Protein AF-A0A4R3I4R9-F1 (afdb_monomer_lite)

pLDDT: mean 75.55, std 15.01, range [37.66, 95.44]

Structure (mmCIF, N/CA/C/O backbone):
data_AF-A0A4R3I4R9-F1
#
_entry.id   AF-A0A4R3I4R9-F1
#
loop_
_atom_site.group_PDB
_atom_site.id
_atom_site.type_symbol
_atom_site.label_atom_id
_atom_site.label_alt_id
_atom_site.label_comp_id
_atom_site.label_asym_id
_atom_site.label_entity_id
_atom_site.label_seq_id
_atom_site.pdbx_PDB_ins_code
_atom_site.Cartn_x
_atom_site.Cartn_y
_atom_site.Cartn_z
_atom_site.occupancy
_atom_site.B_iso_or_equiv
_atom_site.auth_seq_id
_atom_site.auth_comp_id
_atom_site.auth_asym_id
_atom_site.auth_atom_id
_atom_site.pdbx_PDB_model_num
ATOM 1 N N . MET A 1 1 ? -26.122 -31.368 28.215 1.00 39.62 1 MET A N 1
ATOM 2 C CA . MET A 1 1 ? -26.047 -30.083 28.945 1.00 39.62 1 MET A CA 1
ATOM 3 C C . MET A 1 1 ? -24.613 -29.892 29.413 1.00 39.62 1 MET A C 1
ATOM 5 O O . MET A 1 1 ? -24.188 -30.568 30.341 1.00 39.62 1 MET A O 1
ATOM 9 N N . SER A 1 2 ? -23.828 -29.078 28.709 1.00 44.19 2 SER A N 1
ATOM 10 C CA . SER A 1 2 ? -22.444 -28.770 29.087 1.00 44.19 2 SER A CA 1
ATOM 11 C C . SER A 1 2 ? -22.440 -28.002 30.410 1.00 44.19 2 SER A C 1
ATOM 13 O O . SER A 1 2 ? -23.122 -26.986 30.534 1.00 44.19 2 SER A O 1
ATOM 15 N N . LYS A 1 3 ? -21.711 -28.504 31.416 1.00 46.19 3 LYS A N 1
ATOM 16 C CA . LYS A 1 3 ? -21.509 -27.801 32.692 1.00 46.19 3 LYS A CA 1
ATOM 17 C C . LYS A 1 3 ? -20.939 -26.417 32.386 1.00 46.19 3 LYS A C 1
ATOM 19 O O . LYS A 1 3 ? -19.817 -26.317 31.899 1.00 46.19 3 LYS A O 1
ATOM 24 N N . VAL A 1 4 ? -21.711 -25.367 32.661 1.00 58.94 4 VAL A N 1
ATOM 25 C CA . VAL A 1 4 ? -21.219 -23.989 32.592 1.00 58.94 4 VAL A CA 1
ATOM 26 C C . VAL A 1 4 ? -20.157 -23.866 33.677 1.00 58.94 4 VAL A C 1
ATOM 28 O O . VAL A 1 4 ? -20.463 -23.896 34.870 1.00 58.94 4 VAL A O 1
ATOM 31 N N . VAL A 1 5 ? -18.894 -23.838 33.257 1.00 63.00 5 VAL A N 1
ATOM 32 C CA . VAL A 1 5 ? -17.758 -23.642 34.153 1.00 63.00 5 VAL A CA 1
ATOM 33 C C . VAL A 1 5 ? -17.947 -22.274 34.797 1.00 63.00 5 VAL A C 1
ATOM 35 O O . VAL A 1 5 ? -17.938 -21.254 34.114 1.00 63.00 5 VAL A O 1
ATOM 38 N N . GLN A 1 6 ? -18.180 -22.253 36.109 1.00 66.81 6 GLN A N 1
ATOM 39 C CA . GLN A 1 6 ? -18.288 -21.003 36.849 1.00 66.81 6 GLN A CA 1
ATOM 40 C C . GLN A 1 6 ? -16.920 -20.323 36.846 1.00 66.81 6 GLN A C 1
ATOM 42 O O . GLN A 1 6 ? -16.012 -20.743 37.565 1.00 66.81 6 GLN A O 1
ATOM 47 N N . LEU A 1 7 ? -16.776 -19.280 36.033 1.00 72.62 7 LEU A N 1
ATOM 48 C CA . LEU A 1 7 ? -15.607 -18.411 36.048 1.00 72.62 7 LEU A CA 1
ATOM 49 C C . LEU A 1 7 ? -15.553 -17.686 37.402 1.00 72.62 7 LEU A C 1
ATOM 51 O O . LEU A 1 7 ? -16.566 -17.189 37.896 1.00 72.62 7 LEU A O 1
ATOM 55 N N . ARG A 1 8 ? -14.379 -17.661 38.038 1.00 74.44 8 ARG A N 1
ATOM 56 C CA . ARG A 1 8 ? -14.153 -17.037 39.352 1.00 74.44 8 ARG A CA 1
ATOM 57 C C . ARG A 1 8 ? -12.880 -16.194 39.321 1.00 74.44 8 ARG A C 1
ATOM 59 O O . ARG A 1 8 ? -11.969 -16.479 38.548 1.00 74.44 8 ARG A O 1
ATOM 66 N N . GLY A 1 9 ? -12.812 -15.184 40.189 1.00 80.31 9 GLY A N 1
ATOM 67 C CA . GLY A 1 9 ? -11.620 -14.345 40.354 1.00 80.31 9 GLY A CA 1
ATOM 68 C C . GLY A 1 9 ? -11.284 -13.519 39.108 1.00 80.31 9 GLY A C 1
ATOM 69 O O . GLY A 1 9 ? -12.185 -12.973 38.473 1.00 80.31 9 GLY A O 1
ATOM 70 N N . GLN A 1 10 ? -9.995 -13.434 38.765 1.00 78.81 10 GLN A N 1
ATOM 71 C CA . GLN A 1 10 ? -9.487 -12.683 37.604 1.00 78.81 10 GLN A CA 1
ATOM 72 C C . GLN A 1 10 ? -10.052 -13.179 36.270 1.00 78.81 10 GLN A C 1
ATOM 74 O O . GLN A 1 10 ? -10.442 -12.363 35.447 1.00 78.81 10 GLN A O 1
ATOM 79 N N . ASN A 1 11 ? -10.259 -14.488 36.109 1.00 82.06 11 ASN A N 1
ATOM 80 C CA . ASN A 1 11 ? -10.826 -15.047 34.877 1.00 82.06 11 ASN A CA 1
ATOM 81 C C . ASN A 1 11 ? -12.239 -14.518 34.567 1.00 82.06 11 ASN A C 1
ATOM 83 O O . ASN A 1 11 ? -12.650 -14.487 33.410 1.00 82.06 11 ASN A O 1
ATOM 87 N N . LEU A 1 12 ? -12.998 -14.119 35.594 1.00 81.69 12 LEU A N 1
ATOM 88 C CA . LEU A 1 12 ? -14.308 -13.490 35.421 1.00 81.69 12 LEU A CA 1
ATOM 89 C C . LEU A 1 12 ? -14.176 -12.016 35.014 1.00 81.69 12 LEU A C 1
ATOM 91 O O . LEU A 1 12 ? -14.961 -11.550 34.198 1.00 81.69 12 LEU A O 1
ATOM 95 N N . LEU A 1 13 ? -13.182 -11.298 35.542 1.00 83.50 13 LEU A N 1
ATOM 96 C CA . LEU A 1 13 ? -12.916 -9.907 35.167 1.00 83.50 13 LEU A CA 1
ATOM 97 C C . LEU A 1 13 ? -12.428 -9.808 33.716 1.00 83.50 13 LEU A C 1
ATOM 99 O O . LEU A 1 13 ? -12.976 -9.016 32.954 1.00 83.50 13 LEU A O 1
ATOM 103 N N . ASP A 1 14 ? -11.512 -10.685 33.306 1.00 85.12 14 ASP A N 1
ATOM 104 C CA . ASP A 1 14 ? -11.003 -10.742 31.930 1.00 85.12 14 ASP A CA 1
ATOM 105 C C . ASP A 1 14 ? -12.112 -11.107 30.932 1.00 85.12 14 ASP A C 1
ATOM 107 O O . ASP A 1 14 ? -12.183 -10.572 29.825 1.00 85.12 14 ASP A O 1
ATOM 111 N N . ALA A 1 15 ? -13.013 -12.017 31.322 1.00 84.31 15 ALA A N 1
ATOM 112 C CA . ALA A 1 15 ? -14.173 -12.374 30.511 1.00 84.31 15 ALA A CA 1
ATOM 113 C C . ALA A 1 15 ? -15.172 -11.211 30.389 1.00 84.31 15 ALA A C 1
ATOM 115 O O . ALA A 1 15 ? -15.739 -11.013 29.314 1.00 84.31 15 ALA A O 1
ATOM 116 N N . ILE A 1 16 ? -15.369 -10.431 31.460 1.00 84.75 16 ILE A N 1
ATOM 117 C CA . ILE A 1 16 ? -16.179 -9.204 31.436 1.00 84.75 16 ILE A CA 1
ATOM 118 C C . ILE A 1 16 ? -15.568 -8.175 30.491 1.00 84.75 16 ILE A C 1
ATOM 120 O O . ILE A 1 16 ? -16.284 -7.631 29.652 1.00 84.75 16 ILE A O 1
ATOM 124 N N . GLU A 1 17 ? -14.264 -7.933 30.597 1.00 86.06 17 GLU A N 1
ATOM 125 C CA . GLU A 1 17 ? -13.561 -6.963 29.762 1.00 86.06 17 GLU A CA 1
ATOM 126 C C . GLU A 1 17 ? -13.646 -7.335 28.278 1.00 86.06 17 GLU A C 1
ATOM 128 O O . GLU A 1 17 ? -14.107 -6.526 27.474 1.00 86.06 17 GLU A O 1
ATOM 133 N N . LYS A 1 18 ? -13.320 -8.582 27.915 1.00 86.81 18 LYS A N 1
ATOM 134 C CA . LYS A 1 18 ? -13.437 -9.061 26.527 1.00 86.81 18 LYS A CA 1
ATOM 135 C C . LYS A 1 18 ? -14.865 -8.967 26.001 1.00 86.81 18 LYS A C 1
ATOM 137 O O . LYS A 1 18 ? -15.089 -8.457 24.909 1.00 86.81 18 LYS A O 1
ATOM 142 N N . ALA A 1 19 ? -15.848 -9.402 26.791 1.00 85.00 19 ALA A N 1
ATOM 143 C CA . ALA A 1 19 ? -17.246 -9.344 26.381 1.00 85.00 19 ALA A CA 1
ATOM 144 C C . ALA A 1 19 ? -17.722 -7.902 26.142 1.00 85.00 19 ALA A C 1
ATOM 146 O O . ALA A 1 19 ? -18.484 -7.679 25.199 1.00 85.00 19 ALA A O 1
ATOM 147 N N . LEU A 1 20 ? -17.272 -6.947 26.967 1.00 85.06 20 LEU A N 1
ATOM 148 C CA . LEU A 1 20 ? -17.559 -5.521 26.810 1.00 85.06 20 LEU A CA 1
ATOM 149 C C . LEU A 1 20 ? -16.873 -4.925 25.580 1.00 85.06 20 LEU A C 1
ATOM 151 O O . LEU A 1 20 ? -17.531 -4.187 24.854 1.00 85.06 20 LEU A O 1
ATOM 155 N N . ILE A 1 21 ? -15.605 -5.258 25.318 1.00 83.94 21 ILE A N 1
ATOM 156 C CA . ILE A 1 21 ? -14.890 -4.810 24.112 1.00 83.94 21 ILE A CA 1
ATOM 157 C C . ILE A 1 21 ? -15.633 -5.289 22.865 1.00 83.94 21 ILE A C 1
ATOM 159 O O . ILE A 1 21 ? -16.040 -4.458 22.055 1.00 83.94 21 ILE A O 1
ATOM 163 N N . ASP A 1 22 ? -15.929 -6.585 22.782 1.00 84.38 22 ASP A N 1
ATOM 164 C CA . ASP A 1 22 ? -16.626 -7.183 21.643 1.00 84.38 22 ASP A CA 1
ATOM 165 C C . ASP A 1 22 ? -18.016 -6.566 21.404 1.00 84.38 22 ASP A C 1
ATOM 167 O O . ASP A 1 22 ? -18.407 -6.327 20.266 1.00 84.38 22 ASP A O 1
ATOM 171 N N . LEU A 1 23 ? -18.793 -6.331 22.473 1.00 82.44 23 LEU A N 1
ATOM 172 C CA . LEU A 1 23 ? -20.115 -5.689 22.372 1.00 82.44 23 LEU A CA 1
ATOM 173 C C . LEU A 1 23 ? -19.996 -4.212 21.984 1.00 82.44 23 LEU A C 1
ATOM 175 O O . LEU A 1 23 ? -20.869 -3.655 21.317 1.00 82.44 23 LEU A O 1
ATOM 179 N N . SER A 1 24 ? -18.910 -3.569 22.404 1.00 79.44 24 SER A N 1
ATOM 180 C CA . SER A 1 24 ? -18.651 -2.187 22.058 1.00 79.44 24 SER A CA 1
ATOM 181 C C . SER A 1 24 ? -18.188 -2.042 20.607 1.00 79.44 24 SER A C 1
ATOM 183 O O . SER A 1 24 ? -18.575 -1.070 19.969 1.00 79.44 24 SER A O 1
ATOM 185 N N . ASP A 1 25 ? -17.414 -2.969 20.050 1.00 77.19 25 ASP A N 1
ATOM 186 C CA . ASP A 1 25 ? -16.924 -2.865 18.671 1.00 77.19 25 ASP A CA 1
ATOM 187 C C . ASP A 1 25 ? -18.043 -3.016 17.636 1.00 77.19 25 ASP A C 1
ATOM 189 O O . ASP A 1 25 ? -17.990 -2.381 16.582 1.00 77.19 25 ASP A O 1
ATOM 193 N N . SER A 1 26 ? -19.096 -3.775 17.959 1.00 72.19 26 SER A N 1
ATOM 194 C CA . SER A 1 26 ? -20.263 -3.929 17.088 1.00 72.19 26 SER A CA 1
ATOM 195 C C . SER A 1 26 ? -21.150 -2.688 16.994 1.00 72.19 26 SER A C 1
ATOM 197 O O . SER A 1 26 ? -21.860 -2.547 16.002 1.00 72.19 26 SER A O 1
ATOM 199 N N . ASP A 1 27 ? -21.135 -1.797 17.994 1.00 65.12 27 ASP A N 1
ATOM 200 C CA . ASP A 1 27 ? -22.123 -0.720 18.082 1.00 65.12 27 ASP A CA 1
ATOM 201 C C . ASP A 1 27 ? -21.509 0.667 18.334 1.00 65.12 27 ASP A C 1
ATOM 203 O O . ASP A 1 27 ? -20.686 0.893 19.236 1.00 65.12 27 ASP A O 1
ATOM 207 N N . GLN A 1 28 ? -21.921 1.650 17.523 1.00 60.75 28 GLN A N 1
ATOM 208 C CA . GLN A 1 28 ? -21.282 2.968 17.509 1.00 60.75 28 GLN A CA 1
ATOM 209 C C . GLN A 1 28 ? -21.466 3.742 18.821 1.00 60.75 28 GLN A C 1
ATOM 211 O O . GLN A 1 28 ? -20.641 4.615 19.116 1.00 60.75 28 GLN A O 1
ATOM 216 N N . LYS A 1 29 ? -22.513 3.418 19.588 1.00 67.62 29 LYS A N 1
ATOM 217 C CA . LYS A 1 29 ? -22.872 4.035 20.867 1.00 67.62 29 LYS A CA 1
ATOM 218 C C . LYS A 1 29 ? -23.413 2.967 21.822 1.00 67.62 29 LYS A C 1
ATOM 220 O O . LYS A 1 29 ? -24.568 3.017 22.225 1.00 67.62 29 LYS A O 1
ATOM 225 N N . TYR A 1 30 ? -22.573 1.985 22.144 1.00 73.69 30 TYR A N 1
ATOM 226 C CA . TYR A 1 30 ? -22.929 0.910 23.070 1.00 73.69 30 TYR A CA 1
ATOM 227 C C . TYR A 1 30 ? -23.469 1.469 24.397 1.00 73.69 30 TYR A C 1
ATOM 229 O O . TYR A 1 30 ? -22.774 2.203 25.105 1.00 73.69 30 TYR A O 1
ATOM 237 N N . VAL A 1 31 ? -24.716 1.120 24.715 1.00 78.25 31 VAL A N 1
ATOM 238 C CA . VAL A 1 31 ? -25.360 1.408 25.999 1.00 78.25 31 VAL A CA 1
ATOM 239 C C . VAL A 1 31 ? -25.280 0.143 26.839 1.00 78.25 31 VAL A C 1
ATOM 241 O O . VAL A 1 31 ? -25.725 -0.919 26.415 1.00 78.25 31 VAL A O 1
ATOM 244 N N . TYR A 1 32 ? -24.709 0.249 28.037 1.00 80.75 32 TYR A N 1
ATOM 245 C CA . TYR A 1 32 ? -24.534 -0.898 28.921 1.00 80.75 32 TYR A CA 1
ATOM 246 C C . TYR A 1 32 ? -25.872 -1.578 29.247 1.00 80.75 32 TYR A C 1
ATOM 248 O O . TYR A 1 32 ? -26.735 -1.003 29.915 1.00 80.75 32 TYR A O 1
ATOM 256 N N . ASN A 1 33 ? -26.011 -2.839 28.829 1.00 84.50 33 ASN A N 1
ATOM 257 C CA . ASN A 1 33 ? -27.135 -3.696 29.182 1.00 84.50 33 ASN A CA 1
ATOM 258 C C . ASN A 1 33 ? -26.651 -4.905 29.995 1.00 84.50 33 ASN A C 1
ATOM 260 O O . ASN A 1 33 ? -26.113 -5.879 29.464 1.00 84.50 33 ASN A O 1
ATOM 264 N N . ALA A 1 34 ? -26.910 -4.876 31.305 1.00 80.31 34 ALA A N 1
ATOM 265 C CA . ALA A 1 34 ? -26.521 -5.946 32.227 1.00 80.31 34 ALA A CA 1
ATOM 266 C C . ALA A 1 34 ? -27.089 -7.328 31.846 1.00 80.31 34 ALA A C 1
ATOM 268 O O . ALA A 1 34 ? -26.521 -8.353 32.217 1.00 80.31 34 ALA A O 1
ATOM 269 N N . SER A 1 35 ? -28.215 -7.378 31.125 1.00 81.25 35 SER A N 1
ATOM 270 C CA . SER A 1 35 ? -28.843 -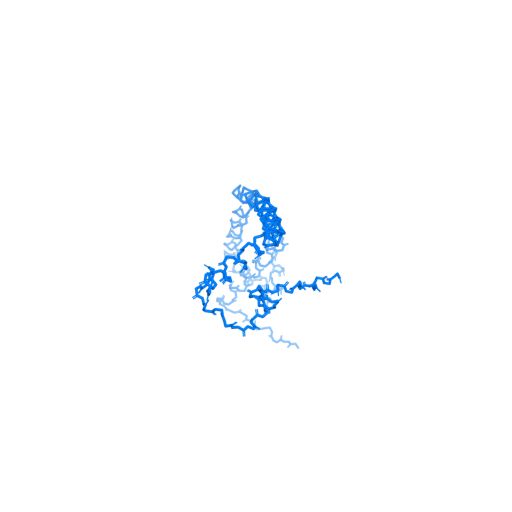8.639 30.712 1.00 81.25 35 SER A CA 1
ATOM 271 C C . SER A 1 35 ? -28.108 -9.296 29.543 1.00 81.25 35 SER A C 1
ATOM 273 O O . SER A 1 35 ? -28.007 -10.519 29.495 1.00 81.25 35 SER A O 1
ATOM 275 N N . GLU A 1 36 ? -27.584 -8.499 28.615 1.00 81.75 36 GLU A N 1
ATOM 276 C CA . GLU A 1 36 ? -26.814 -8.993 27.468 1.00 81.75 36 GLU A CA 1
ATOM 277 C C . GLU A 1 36 ? -25.430 -9.460 27.900 1.00 81.75 36 GLU A C 1
ATOM 279 O O . GLU A 1 36 ? -25.009 -10.564 27.548 1.00 81.75 36 GLU A O 1
ATOM 284 N N . LEU A 1 37 ? -24.776 -8.680 28.764 1.00 83.06 37 LEU A N 1
ATOM 285 C CA . LEU A 1 37 ? -23.486 -9.050 29.335 1.00 83.06 37 LEU A CA 1
ATOM 286 C C . LEU A 1 37 ? -23.583 -10.353 30.151 1.00 83.06 37 LEU A C 1
ATOM 288 O O . LEU A 1 37 ? -22.750 -11.248 30.009 1.00 83.06 37 LEU A O 1
ATOM 292 N N . ALA A 1 38 ? -24.649 -10.506 30.947 1.00 83.44 38 ALA A N 1
ATOM 293 C CA . ALA A 1 38 ? -24.923 -11.723 31.713 1.00 83.44 38 ALA A CA 1
ATOM 294 C C . ALA A 1 38 ? -25.075 -12.967 30.823 1.00 83.44 38 ALA A C 1
ATOM 296 O O . ALA A 1 38 ? -24.511 -14.016 31.141 1.00 83.44 38 ALA A O 1
ATOM 297 N N . ARG A 1 39 ? -25.795 -12.856 29.695 1.00 83.50 39 ARG A N 1
ATOM 298 C CA . ARG A 1 39 ? -25.966 -13.963 28.736 1.00 83.50 39 ARG A CA 1
ATOM 299 C C . ARG A 1 39 ? -24.648 -14.362 28.082 1.00 83.50 39 ARG A C 1
ATOM 301 O O . ARG A 1 39 ? -24.396 -15.551 27.931 1.00 83.50 39 ARG A O 1
ATOM 308 N N . LYS A 1 40 ? -23.817 -13.383 27.718 1.00 82.06 40 LYS A N 1
ATOM 309 C CA . LYS A 1 40 ? -22.555 -13.617 27.005 1.00 82.06 40 LYS A CA 1
ATOM 310 C C . LYS A 1 40 ? -21.493 -14.289 27.885 1.00 82.06 40 LYS A C 1
ATOM 312 O O . LYS A 1 40 ? -20.733 -15.116 27.400 1.00 82.06 40 LYS A O 1
ATOM 317 N N . ILE A 1 41 ? -21.476 -13.970 29.180 1.00 81.06 41 ILE A N 1
ATOM 318 C CA . ILE A 1 41 ? -20.492 -14.493 30.147 1.00 81.06 41 ILE A CA 1
ATOM 319 C C . ILE A 1 41 ? -21.029 -15.724 30.903 1.00 81.06 41 ILE A C 1
ATOM 321 O O . ILE A 1 41 ? -20.265 -16.481 31.496 1.00 81.06 41 ILE A O 1
ATOM 325 N N . GLY A 1 42 ? -22.348 -15.945 30.902 1.00 78.12 42 GLY A N 1
ATOM 326 C CA . GLY A 1 42 ? -22.984 -17.017 31.674 1.00 78.12 42 GLY A CA 1
ATOM 327 C C . GLY A 1 42 ? -23.028 -16.732 33.179 1.00 78.12 42 GLY A C 1
ATOM 328 O O . GLY A 1 42 ? -22.975 -17.656 33.989 1.00 78.12 42 GLY A O 1
ATOM 329 N N . CYS A 1 43 ? -23.104 -15.455 33.565 1.00 80.19 43 CYS A N 1
ATOM 330 C CA . CYS A 1 43 ? -23.137 -15.009 34.961 1.00 80.19 43 CYS A CA 1
ATOM 331 C C . CYS A 1 43 ? -24.496 -14.414 35.343 1.00 80.19 43 CYS A C 1
ATOM 333 O O . CYS A 1 43 ? -25.251 -13.941 34.497 1.00 80.19 43 CYS A O 1
ATOM 335 N N . SER A 1 44 ? -24.811 -14.405 36.641 1.00 81.88 44 SER A N 1
ATOM 336 C CA . SER A 1 44 ? -26.046 -13.792 37.136 1.00 81.88 44 SER A CA 1
ATOM 337 C C . SER A 1 44 ? -25.913 -12.268 37.262 1.00 81.88 44 SER A C 1
ATOM 339 O O . SER A 1 44 ? -24.844 -11.750 37.592 1.00 81.88 44 SER A O 1
ATOM 341 N N . ARG A 1 45 ? -27.013 -11.533 37.048 1.00 80.62 45 ARG A N 1
ATOM 342 C CA . ARG A 1 45 ? -27.055 -10.060 37.177 1.00 80.62 45 ARG A CA 1
ATOM 343 C C . ARG A 1 45 ? -26.567 -9.550 38.549 1.00 80.62 45 ARG A C 1
ATOM 345 O O . ARG A 1 45 ? -25.817 -8.578 38.558 1.00 80.62 45 ARG A O 1
ATOM 352 N N . PRO A 1 46 ? -26.892 -10.194 39.693 1.00 82.75 46 PRO A N 1
ATOM 353 C CA . PRO A 1 46 ? -26.343 -9.804 40.996 1.00 82.75 46 PRO A CA 1
ATOM 354 C C . PRO A 1 46 ? -24.811 -9.849 41.055 1.00 82.75 46 PRO A C 1
ATOM 356 O O . PRO A 1 46 ? -24.189 -8.994 41.678 1.00 82.75 46 PRO A O 1
ATOM 359 N N . THR A 1 47 ? -24.195 -10.820 40.375 1.00 79.88 47 THR A N 1
ATOM 360 C CA . THR A 1 47 ? -22.734 -10.971 40.323 1.00 79.88 47 THR A CA 1
ATOM 361 C C . THR A 1 47 ? -22.072 -9.869 39.498 1.00 79.88 47 THR A C 1
ATOM 363 O O . THR A 1 47 ? -20.974 -9.440 39.828 1.00 79.88 47 THR A O 1
ATOM 366 N N . LEU A 1 48 ? -22.741 -9.379 38.451 1.00 81.69 48 LEU A N 1
ATOM 367 C CA . LEU A 1 48 ? -22.283 -8.206 37.702 1.00 81.69 48 LEU A CA 1
ATOM 368 C C . LEU A 1 48 ? -22.456 -6.920 38.516 1.00 81.69 48 LEU A C 1
ATOM 370 O O . LEU A 1 48 ? -21.566 -6.076 38.522 1.00 81.69 48 LEU A O 1
ATOM 374 N N . ASN A 1 49 ? -23.555 -6.794 39.267 1.00 82.94 49 ASN A N 1
ATOM 375 C CA . ASN A 1 49 ? -23.797 -5.629 40.120 1.00 82.94 49 ASN A CA 1
ATOM 376 C C . ASN A 1 49 ? -22.740 -5.472 41.224 1.00 82.94 49 ASN A C 1
ATOM 378 O O . ASN A 1 49 ? -22.364 -4.347 41.535 1.00 82.94 49 ASN A O 1
ATOM 382 N N . SER A 1 50 ? -22.214 -6.567 41.784 1.00 85.25 50 SER A N 1
ATOM 383 C CA . SER A 1 50 ? -21.121 -6.487 42.767 1.00 85.25 50 SER A CA 1
ATOM 384 C C . SER A 1 50 ? -19.778 -6.065 42.159 1.00 85.25 50 SER A C 1
ATOM 386 O O . SER A 1 50 ? -18.855 -5.716 42.891 1.00 85.25 50 SER A O 1
ATOM 388 N N . LYS A 1 51 ? -19.658 -6.091 40.825 1.00 85.44 51 LYS A N 1
ATOM 389 C CA . LYS A 1 51 ? -18.475 -5.681 40.054 1.00 85.44 51 LYS A CA 1
ATOM 390 C C . LYS A 1 51 ? -18.720 -4.414 39.233 1.00 85.44 51 LYS A C 1
ATOM 392 O O . LYS A 1 51 ? -17.983 -4.149 38.286 1.00 85.44 51 LYS A O 1
ATOM 397 N N . LYS A 1 52 ? -19.729 -3.621 39.605 1.00 85.56 52 LYS A N 1
ATOM 398 C CA . LYS A 1 52 ? -20.132 -2.414 38.877 1.00 85.56 52 LYS A CA 1
ATOM 399 C C . LYS A 1 52 ? -18.987 -1.411 38.700 1.00 85.56 52 LYS A C 1
ATOM 401 O O . LYS A 1 52 ? -18.773 -0.956 37.589 1.00 85.56 52 LYS A O 1
ATOM 406 N N . GLU A 1 53 ? -18.198 -1.158 39.744 1.00 87.69 53 GLU A N 1
ATOM 407 C CA . GLU A 1 53 ? -17.053 -0.230 39.681 1.00 87.69 53 GLU A CA 1
ATOM 408 C C . GLU A 1 53 ? -16.024 -0.632 38.613 1.00 87.69 53 GLU A C 1
ATOM 410 O O . GLU A 1 53 ? -15.511 0.208 37.876 1.00 87.69 53 GLU A O 1
ATOM 415 N N . PHE A 1 54 ? -15.758 -1.936 38.477 1.00 87.44 54 PHE A N 1
ATOM 416 C CA . PHE A 1 54 ? -14.859 -2.444 37.443 1.00 87.44 54 PHE A CA 1
ATOM 417 C C . PHE A 1 54 ? -15.457 -2.247 36.047 1.00 87.44 54 PHE A C 1
ATOM 419 O O . PHE A 1 54 ? -14.768 -1.770 35.148 1.00 87.44 54 PHE A O 1
ATOM 426 N N . ILE A 1 55 ? -16.743 -2.560 35.877 1.00 85.94 55 ILE A N 1
ATOM 427 C CA . ILE A 1 55 ? -17.463 -2.381 34.609 1.00 85.94 55 ILE A CA 1
ATOM 428 C C . ILE A 1 55 ? -17.453 -0.908 34.183 1.00 85.94 55 ILE A C 1
ATOM 430 O O . ILE A 1 55 ? -17.129 -0.617 33.034 1.00 85.94 55 ILE A O 1
ATOM 434 N N . ASP A 1 56 ? -17.744 0.008 35.106 1.00 86.81 56 ASP A N 1
ATOM 435 C CA . ASP A 1 56 ? -17.752 1.448 34.844 1.00 86.81 56 ASP A CA 1
ATOM 436 C C . ASP A 1 56 ? -16.353 1.926 34.404 1.00 86.81 56 ASP A C 1
ATOM 438 O O . ASP A 1 56 ? -16.227 2.605 33.385 1.00 86.81 56 ASP A O 1
ATOM 442 N N . SER A 1 57 ? -15.283 1.458 35.064 1.00 88.12 57 SER A N 1
ATOM 443 C CA . SER A 1 57 ? -13.900 1.785 34.677 1.00 88.12 57 SER A CA 1
ATOM 444 C C . SER A 1 57 ? -13.521 1.291 33.271 1.00 88.12 57 SER A C 1
ATOM 446 O O . SER A 1 57 ? -12.800 1.965 32.533 1.00 88.12 57 SER A O 1
ATOM 448 N N . VAL A 1 58 ? -14.014 0.115 32.869 1.00 86.56 58 VAL A N 1
ATOM 449 C CA . VAL A 1 58 ? -13.769 -0.451 31.534 1.00 86.56 58 VAL A CA 1
ATOM 450 C C . VAL A 1 58 ? -14.548 0.334 30.479 1.00 86.56 58 VAL A C 1
ATOM 452 O O . VAL A 1 58 ? -14.004 0.648 29.420 1.00 86.56 58 VAL A O 1
ATOM 455 N N . LEU A 1 59 ? -15.793 0.718 30.770 1.00 85.81 59 LEU A N 1
ATOM 456 C CA . LEU A 1 59 ? -16.604 1.549 29.878 1.00 85.81 59 LEU A CA 1
ATOM 457 C C . LEU A 1 59 ? -15.990 2.939 29.668 1.00 85.81 59 LEU A C 1
ATOM 459 O O . LEU A 1 59 ? -15.984 3.426 28.537 1.00 85.81 59 LEU A O 1
ATOM 463 N N . GLU A 1 60 ? -15.427 3.555 30.710 1.00 86.44 60 GLU A N 1
ATOM 464 C CA . GLU A 1 60 ? -14.696 4.822 30.590 1.00 86.44 60 GLU A CA 1
ATOM 465 C C . GLU A 1 60 ? -13.459 4.691 29.695 1.00 86.44 60 GLU A C 1
ATOM 467 O O . GLU A 1 60 ? -13.266 5.510 28.792 1.00 86.44 60 GLU A O 1
ATOM 472 N N . LYS A 1 61 ? -12.658 3.630 29.875 1.00 85.69 61 LYS A N 1
ATOM 473 C CA . LYS A 1 61 ? -11.492 3.347 29.018 1.00 85.69 61 LYS A CA 1
ATOM 474 C C . LYS A 1 61 ? -11.890 3.151 27.556 1.00 85.69 61 LYS A C 1
ATOM 476 O O . LYS A 1 61 ? -11.273 3.741 26.670 1.00 85.69 61 LYS A O 1
ATOM 481 N N . ILE A 1 62 ? -12.940 2.370 27.297 1.00 83.94 62 ILE A N 1
ATOM 482 C CA . ILE A 1 62 ? -13.473 2.156 25.943 1.00 83.94 62 ILE A CA 1
ATOM 483 C C . ILE A 1 62 ? -13.990 3.477 25.361 1.00 83.94 62 ILE A C 1
ATOM 485 O O . ILE A 1 62 ? -13.726 3.790 24.199 1.00 83.94 62 ILE A O 1
ATOM 489 N N . GLY A 1 63 ? -14.695 4.282 26.158 1.00 79.69 63 GLY A N 1
ATOM 490 C CA . GLY A 1 63 ? -15.181 5.600 25.759 1.00 79.69 63 GLY A CA 1
ATOM 491 C C . GLY A 1 63 ? -14.045 6.545 25.361 1.00 79.69 63 GLY A C 1
ATOM 492 O O . GLY A 1 63 ? -14.115 7.170 24.302 1.00 79.69 63 GLY A O 1
ATOM 493 N N . ALA A 1 64 ? -12.975 6.604 26.157 1.00 75.69 64 ALA A N 1
ATOM 494 C CA . ALA A 1 64 ? -11.783 7.395 25.862 1.00 75.69 64 ALA A CA 1
ATOM 495 C C . ALA A 1 64 ? -11.073 6.914 24.584 1.00 75.69 64 ALA A C 1
ATOM 497 O O . ALA A 1 64 ? -10.774 7.723 23.705 1.00 75.69 64 ALA A O 1
ATOM 498 N N . ALA A 1 65 ? -10.882 5.600 24.429 1.00 73.00 65 ALA A N 1
ATOM 499 C CA . ALA A 1 65 ? -10.270 5.008 23.240 1.00 73.00 65 ALA A CA 1
ATOM 500 C C . ALA A 1 65 ? -11.088 5.277 21.964 1.00 73.00 65 ALA A C 1
ATOM 502 O O . ALA A 1 65 ? -10.532 5.607 20.916 1.00 73.00 65 ALA A O 1
ATOM 503 N N . LYS A 1 66 ? -12.422 5.200 22.044 1.00 72.62 66 LYS A N 1
ATOM 504 C CA . LYS A 1 66 ? -13.310 5.505 20.912 1.00 72.62 66 LYS A CA 1
ATOM 505 C C . LYS A 1 66 ? -13.309 6.986 20.537 1.00 72.62 66 LYS A C 1
ATOM 507 O O . LYS A 1 66 ? -13.351 7.286 19.345 1.00 72.62 66 LYS A O 1
ATOM 512 N N . ARG A 1 67 ? -13.236 7.899 21.514 1.00 67.75 67 ARG A N 1
ATOM 513 C CA . ARG A 1 67 ? -13.081 9.345 21.256 1.00 67.75 67 ARG A CA 1
ATOM 514 C C . ARG A 1 67 ? -11.757 9.632 20.550 1.00 67.75 67 ARG A C 1
ATOM 516 O O . ARG A 1 67 ? -11.764 10.269 19.505 1.00 67.75 67 ARG A O 1
ATOM 523 N N . LEU A 1 68 ? -10.658 9.044 21.028 1.00 65.06 68 LEU A N 1
ATOM 524 C CA . LEU A 1 68 ? -9.345 9.127 20.375 1.00 65.06 68 LEU A CA 1
ATOM 525 C C . LEU A 1 68 ? -9.357 8.579 18.940 1.00 65.06 68 LEU A C 1
ATOM 527 O O . LEU A 1 68 ? -8.704 9.141 18.071 1.00 65.06 68 LEU A O 1
ATOM 531 N N . LYS A 1 69 ? -10.103 7.501 18.670 1.00 66.44 69 LYS A N 1
ATOM 532 C CA . LYS A 1 69 ? -10.179 6.889 17.334 1.00 66.44 69 LYS A CA 1
ATOM 533 C C . LYS A 1 69 ? -11.059 7.671 16.349 1.00 66.44 69 LYS A C 1
ATOM 535 O O . LYS A 1 69 ? -10.777 7.642 15.157 1.00 66.44 69 LYS A O 1
ATOM 540 N N . ARG A 1 70 ? -12.133 8.330 16.810 1.00 59.59 70 ARG A N 1
ATOM 541 C CA . ARG A 1 70 ? -13.077 9.061 15.936 1.00 59.59 70 ARG A CA 1
ATOM 542 C C . ARG A 1 70 ? -12.734 10.529 15.733 1.00 59.59 70 ARG A C 1
ATOM 544 O O . ARG A 1 70 ? -12.959 11.041 14.648 1.00 59.59 70 ARG A O 1
ATOM 551 N N . GLU A 1 71 ? -12.227 11.200 16.759 1.00 56.34 71 GLU A N 1
ATOM 552 C CA . GLU A 1 71 ? -12.038 12.655 16.744 1.00 56.34 71 GLU A CA 1
ATOM 553 C C . GLU A 1 71 ? -10.591 13.056 16.463 1.00 56.34 71 GLU A C 1
ATOM 555 O O . GLU A 1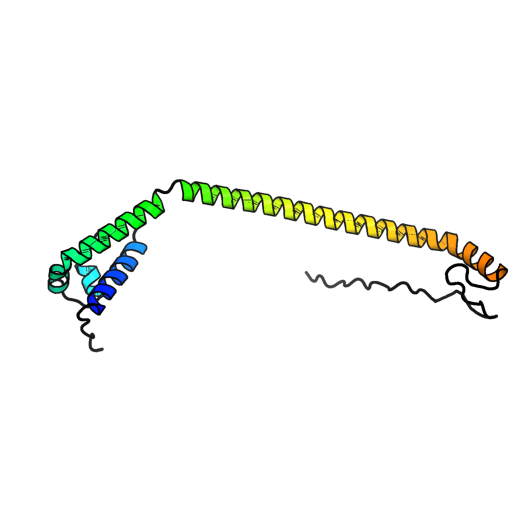 71 ? -10.223 14.194 16.728 1.00 56.34 71 GLU A O 1
ATOM 560 N N . HIS A 1 72 ? -9.743 12.159 15.946 1.00 65.06 72 HIS A N 1
ATOM 561 C CA . HIS A 1 72 ? -8.386 12.555 15.590 1.00 65.06 72 HIS A CA 1
ATOM 562 C C . HIS A 1 72 ? -8.380 13.146 14.171 1.00 65.06 72 HIS A C 1
ATOM 564 O O . HIS A 1 72 ? -8.338 12.378 13.212 1.00 65.06 72 HIS A O 1
ATOM 570 N N . PRO A 1 73 ? -8.338 14.481 13.984 1.00 63.53 73 PRO A N 1
ATOM 571 C CA . PRO A 1 73 ? -8.206 15.099 12.658 1.00 63.53 73 PRO A CA 1
ATOM 572 C C . PRO A 1 73 ? -6.950 14.630 11.905 1.00 63.53 73 PRO A C 1
ATOM 574 O O . PRO A 1 73 ? -6.865 14.757 10.688 1.00 63.53 73 PRO A O 1
ATOM 577 N N . LEU A 1 74 ? -5.984 14.033 12.613 1.00 70.19 74 LEU A N 1
ATOM 578 C CA . LEU A 1 74 ? -4.829 13.390 11.998 1.00 70.19 74 LEU A CA 1
ATOM 579 C C . LEU A 1 74 ? -5.207 12.142 11.195 1.00 70.19 74 LEU A C 1
ATOM 581 O O . LEU A 1 74 ? -4.541 11.880 10.209 1.00 70.19 74 LEU A O 1
ATOM 585 N N . LEU A 1 75 ? -6.243 11.379 11.562 1.00 73.19 75 LEU A N 1
ATOM 586 C CA . LEU A 1 75 ? -6.625 10.170 10.818 1.00 73.19 75 LEU A CA 1
ATOM 587 C C . LEU A 1 75 ? -7.145 10.505 9.420 1.00 73.19 75 LEU A C 1
ATOM 589 O O . LEU A 1 75 ? -6.733 9.881 8.448 1.00 73.19 75 LEU A O 1
ATOM 593 N N . GLU A 1 76 ? -7.986 11.529 9.308 1.00 73.44 76 GLU A N 1
ATOM 594 C CA . GLU A 1 76 ? -8.488 12.004 8.017 1.00 73.44 76 GLU A CA 1
ATOM 595 C C . GLU A 1 76 ? -7.356 12.602 7.172 1.00 73.44 76 GLU A C 1
ATOM 597 O O . GLU A 1 76 ? -7.190 12.247 6.007 1.00 73.44 76 GLU A O 1
ATOM 602 N N . GLN A 1 77 ? -6.476 13.403 7.786 1.00 79.56 77 GLN A N 1
ATOM 603 C CA . GLN A 1 77 ? -5.267 13.899 7.119 1.00 79.56 77 GLN A CA 1
ATOM 604 C C . GLN A 1 77 ? -4.321 12.773 6.676 1.00 79.56 77 GLN A C 1
ATOM 606 O O . GLN A 1 77 ? -3.665 12.894 5.641 1.00 79.56 77 GLN A O 1
ATOM 611 N N . LEU A 1 78 ? -4.215 11.692 7.450 1.00 82.81 78 LEU A N 1
ATOM 612 C CA . LEU A 1 78 ? -3.403 10.529 7.104 1.00 82.81 78 LEU A CA 1
ATOM 613 C C . LEU A 1 78 ? -4.019 9.757 5.939 1.00 82.81 78 LEU A C 1
ATOM 615 O O . LEU A 1 78 ? -3.282 9.413 5.021 1.00 82.81 78 LEU A O 1
ATOM 619 N N . HIS A 1 79 ? -5.338 9.550 5.916 1.00 82.25 79 HIS A N 1
ATOM 620 C CA . HIS A 1 79 ? -6.015 8.944 4.766 1.00 82.25 79 HIS A CA 1
ATOM 621 C C . HIS A 1 79 ? -5.841 9.785 3.499 1.00 82.25 79 HIS A C 1
ATOM 623 O O . HIS A 1 79 ? -5.405 9.251 2.485 1.00 82.25 79 HIS A O 1
ATOM 629 N N . MET A 1 80 ? -6.036 11.106 3.572 1.00 85.06 80 MET A N 1
ATOM 630 C CA . MET A 1 80 ? -5.792 11.995 2.429 1.00 85.06 80 MET A CA 1
ATOM 631 C C . MET A 1 80 ? -4.339 11.931 1.936 1.00 85.06 80 MET A C 1
ATOM 633 O O . MET A 1 80 ? -4.077 11.979 0.735 1.00 85.06 80 MET A O 1
ATOM 637 N N . LYS A 1 81 ? -3.365 11.822 2.852 1.00 90.94 81 LYS A N 1
ATOM 638 C CA . LYS A 1 81 ? -1.953 11.643 2.482 1.00 90.94 81 LYS A CA 1
ATOM 639 C C . LYS A 1 81 ? -1.701 10.297 1.815 1.00 90.94 81 LYS A C 1
ATOM 641 O O . LYS A 1 81 ? -0.939 10.259 0.856 1.00 90.94 81 LYS A O 1
ATOM 646 N N . ILE A 1 82 ? -2.311 9.224 2.313 1.00 91.50 82 ILE A N 1
ATOM 647 C CA . ILE A 1 82 ? -2.199 7.889 1.719 1.00 91.50 82 ILE A CA 1
ATOM 648 C C . ILE A 1 82 ? -2.749 7.915 0.294 1.00 91.50 82 ILE A C 1
ATOM 650 O O . ILE A 1 82 ? -2.026 7.556 -0.627 1.00 91.50 82 ILE A O 1
ATOM 654 N N . GLU A 1 83 ? -3.959 8.436 0.096 1.00 91.69 83 GLU A N 1
ATOM 655 C CA . GLU A 1 83 ? -4.577 8.547 -1.230 1.00 91.69 83 GLU A CA 1
ATOM 656 C C . GLU A 1 83 ? -3.713 9.365 -2.197 1.00 91.69 83 GLU A C 1
ATOM 658 O O . GLU A 1 83 ? -3.494 8.966 -3.343 1.00 91.69 83 GLU A O 1
ATOM 663 N N . LYS A 1 84 ? -3.156 10.488 -1.726 1.00 94.69 84 LYS A N 1
ATOM 664 C CA . LYS A 1 84 ? -2.254 11.316 -2.529 1.00 94.69 84 LYS A CA 1
ATOM 665 C C . LYS A 1 84 ? -0.985 10.557 -2.931 1.00 94.69 84 LYS A C 1
ATOM 667 O O . LYS A 1 84 ? -0.603 10.588 -4.097 1.00 94.69 84 LYS A O 1
ATOM 672 N N . LEU A 1 85 ? -0.343 9.874 -1.984 1.00 94.25 85 LEU A N 1
ATOM 673 C CA . LEU A 1 85 ? 0.877 9.105 -2.244 1.00 94.25 85 LEU A CA 1
ATOM 674 C C . LEU A 1 85 ? 0.617 7.915 -3.176 1.00 94.25 85 LEU A C 1
ATOM 676 O O . LEU A 1 85 ? 1.456 7.597 -4.015 1.00 94.25 85 LEU A O 1
ATOM 680 N N . GLU A 1 86 ? -0.542 7.267 -3.071 1.00 94.50 86 GLU A N 1
ATOM 681 C CA . GLU A 1 86 ? -0.940 6.196 -3.987 1.00 94.50 86 GLU A CA 1
ATOM 682 C C . GLU A 1 86 ? -1.161 6.709 -5.413 1.00 94.50 86 GLU A C 1
ATOM 684 O O . GLU A 1 86 ? -0.756 6.046 -6.371 1.00 94.50 86 GLU A O 1
ATOM 689 N N . ALA A 1 87 ? -1.753 7.896 -5.566 1.00 94.06 87 ALA A N 1
ATOM 690 C CA . ALA A 1 87 ? -1.908 8.539 -6.867 1.00 94.06 87 ALA A CA 1
ATOM 691 C C . ALA A 1 87 ? -0.550 8.920 -7.483 1.00 94.06 87 ALA A C 1
ATOM 693 O O . ALA A 1 87 ? -0.297 8.605 -8.645 1.00 94.06 87 ALA A O 1
ATOM 694 N N . GLU A 1 88 ? 0.347 9.529 -6.699 1.00 94.62 88 GLU A N 1
ATOM 695 C CA . GLU A 1 88 ? 1.712 9.863 -7.137 1.00 94.62 88 GLU A CA 1
ATOM 696 C C . GLU A 1 88 ? 2.494 8.610 -7.551 1.00 94.62 88 GLU A C 1
ATOM 698 O O . GLU A 1 88 ? 3.172 8.605 -8.578 1.00 94.62 88 GLU A O 1
ATOM 703 N N . LYS A 1 89 ? 2.357 7.515 -6.794 1.00 95.19 89 LYS A N 1
ATOM 704 C CA . LYS A 1 89 ? 2.992 6.237 -7.123 1.00 95.19 89 LYS A CA 1
ATOM 705 C C . LYS A 1 89 ? 2.507 5.688 -8.466 1.00 95.19 89 LYS A C 1
ATOM 707 O O . LYS A 1 89 ? 3.338 5.274 -9.269 1.00 95.19 89 LYS A O 1
ATOM 712 N N . LYS A 1 90 ? 1.195 5.693 -8.722 1.00 95.44 90 LYS A N 1
ATOM 713 C CA . LYS A 1 90 ? 0.636 5.219 -10.000 1.00 95.44 90 LYS A CA 1
ATOM 714 C C . LYS A 1 90 ? 1.140 6.045 -11.182 1.00 95.44 90 LYS A C 1
ATOM 716 O O . LYS A 1 90 ? 1.579 5.465 -12.167 1.00 95.44 90 LYS A O 1
ATOM 721 N N . ALA A 1 91 ? 1.155 7.372 -11.051 1.00 95.06 91 ALA A N 1
ATOM 722 C CA . ALA A 1 91 ? 1.682 8.255 -12.091 1.00 95.06 91 ALA A CA 1
ATOM 723 C C . ALA A 1 91 ? 3.165 7.961 -12.397 1.00 95.06 91 ALA A C 1
ATOM 725 O O . ALA A 1 91 ? 3.550 7.812 -13.553 1.00 95.06 91 ALA A O 1
ATOM 726 N N . LEU A 1 92 ? 3.993 7.781 -11.362 1.00 95.25 92 LEU A N 1
ATOM 727 C CA . LEU A 1 92 ? 5.406 7.426 -11.539 1.00 95.25 92 LEU A CA 1
ATOM 728 C C . LEU A 1 92 ? 5.606 6.037 -12.167 1.00 95.25 92 LEU A C 1
ATOM 730 O O . LEU A 1 92 ? 6.553 5.832 -12.927 1.00 95.25 92 LEU A O 1
ATOM 734 N N . GLU A 1 93 ? 4.746 5.067 -11.853 1.00 95.25 93 GLU A N 1
ATOM 735 C CA . GLU A 1 93 ? 4.781 3.739 -12.475 1.00 95.25 93 GLU A CA 1
ATOM 736 C C . GLU A 1 93 ? 4.426 3.797 -13.968 1.00 95.25 93 GLU A C 1
ATOM 738 O O . GLU A 1 93 ? 5.072 3.124 -14.778 1.00 95.25 93 GLU A O 1
ATOM 743 N N . GLU A 1 94 ? 3.448 4.622 -14.345 1.00 95.00 94 GLU A N 1
ATOM 744 C CA . GLU A 1 94 ? 3.097 4.890 -15.743 1.00 95.00 94 GLU A CA 1
ATOM 745 C C . GLU A 1 94 ? 4.268 5.534 -16.496 1.00 95.00 94 GLU A C 1
ATOM 747 O O . GLU A 1 94 ? 4.675 5.023 -17.545 1.00 95.00 94 GLU A O 1
ATOM 752 N N . ASP A 1 95 ? 4.887 6.566 -15.917 1.00 95.19 95 ASP A N 1
ATOM 753 C CA . ASP A 1 95 ? 6.054 7.241 -16.495 1.00 95.19 95 ASP A CA 1
ATOM 754 C C . ASP A 1 95 ? 7.240 6.284 -16.678 1.00 95.19 95 ASP A C 1
ATOM 756 O O . ASP A 1 95 ? 7.871 6.253 -17.739 1.00 95.19 95 ASP A O 1
ATOM 760 N N . LEU A 1 96 ? 7.540 5.449 -15.677 1.00 94.88 96 LEU A N 1
ATOM 761 C CA . LEU A 1 96 ? 8.609 4.452 -15.778 1.00 94.88 96 LEU A CA 1
ATOM 762 C C . LEU A 1 96 ? 8.338 3.423 -16.875 1.00 94.88 96 LEU A C 1
ATOM 764 O O . LEU A 1 96 ? 9.266 3.014 -17.579 1.00 94.88 96 LEU A O 1
ATOM 768 N N . ASN A 1 97 ? 7.090 2.989 -17.029 1.00 93.75 97 ASN A N 1
ATOM 769 C CA . ASN A 1 97 ? 6.724 2.048 -18.080 1.00 93.75 97 ASN A CA 1
ATOM 770 C C . ASN A 1 97 ? 6.836 2.686 -19.467 1.00 93.75 97 ASN A C 1
ATOM 772 O O . ASN A 1 97 ? 7.404 2.060 -20.365 1.00 93.75 97 ASN A O 1
ATOM 776 N N . ALA A 1 98 ? 6.406 3.939 -19.629 1.00 93.81 98 ALA A N 1
ATOM 777 C CA . ALA A 1 98 ? 6.613 4.693 -20.863 1.00 93.81 98 ALA A CA 1
ATOM 778 C C . ALA A 1 98 ? 8.110 4.845 -21.185 1.00 93.81 98 ALA A C 1
ATOM 780 O O . ALA A 1 98 ? 8.541 4.614 -22.316 1.00 93.81 98 ALA A O 1
ATOM 781 N N . LEU A 1 99 ? 8.941 5.144 -20.181 1.00 94.38 99 LEU A N 1
ATOM 782 C CA . LEU A 1 99 ? 10.386 5.279 -20.360 1.00 94.38 99 LEU A CA 1
ATOM 783 C C . LEU A 1 99 ? 11.049 3.954 -20.768 1.00 94.38 99 LEU A C 1
ATOM 785 O O . LEU A 1 99 ? 11.914 3.936 -21.643 1.00 94.38 99 LEU A O 1
ATOM 789 N N . ARG A 1 100 ? 10.619 2.830 -20.182 1.00 92.94 100 ARG A N 1
ATOM 790 C CA . ARG A 1 100 ? 11.086 1.484 -20.558 1.00 92.94 100 ARG A CA 1
ATOM 791 C C . ARG A 1 100 ? 10.698 1.120 -21.987 1.00 92.94 100 ARG A C 1
ATOM 793 O O . ARG A 1 100 ? 11.524 0.561 -22.707 1.00 92.94 100 ARG A O 1
ATOM 800 N N . GLN A 1 101 ? 9.476 1.450 -22.402 1.00 92.38 101 GLN A N 1
ATOM 801 C CA . GLN A 1 101 ? 9.027 1.250 -23.780 1.00 92.38 101 GLN A CA 1
ATOM 802 C C . GLN A 1 101 ? 9.863 2.085 -24.751 1.00 92.38 101 GLN A C 1
ATOM 804 O O . GLN A 1 101 ? 10.396 1.539 -25.713 1.00 92.38 101 GLN A O 1
ATOM 809 N N . ASN A 1 102 ? 10.078 3.368 -24.449 1.00 93.19 102 ASN A N 1
ATOM 810 C CA . ASN A 1 102 ? 10.932 4.246 -25.251 1.00 93.19 102 ASN A CA 1
ATOM 811 C C . ASN A 1 102 ? 12.367 3.715 -25.351 1.00 93.19 102 ASN A C 1
ATOM 813 O O . ASN A 1 102 ? 12.953 3.710 -26.431 1.00 93.19 102 ASN A O 1
ATOM 817 N N . HIS A 1 103 ? 12.930 3.223 -24.247 1.00 91.12 103 HIS A N 1
ATOM 818 C CA . HIS A 1 103 ? 14.255 2.610 -24.237 1.00 91.12 103 HIS A CA 1
ATOM 819 C C . HIS A 1 103 ? 14.307 1.383 -25.158 1.00 91.12 103 HIS A C 1
ATOM 821 O O . HIS A 1 103 ? 15.179 1.299 -26.021 1.00 91.12 103 HIS A O 1
ATOM 827 N N . ALA A 1 104 ? 13.351 0.458 -25.039 1.00 91.50 104 ALA A N 1
ATOM 828 C CA . ALA A 1 104 ? 13.264 -0.697 -25.933 1.00 91.50 104 ALA A CA 1
ATOM 829 C C . ALA A 1 104 ? 13.141 -0.275 -27.411 1.00 91.50 104 ALA A C 1
ATOM 831 O O . ALA A 1 104 ? 13.798 -0.850 -28.282 1.00 91.50 104 ALA A O 1
ATOM 832 N N . ASP A 1 105 ? 12.364 0.768 -27.698 1.00 91.38 105 ASP A N 1
ATOM 833 C CA . ASP A 1 105 ? 12.164 1.271 -29.056 1.00 91.38 105 ASP A CA 1
ATOM 834 C C . ASP A 1 105 ? 13.446 1.902 -29.636 1.00 91.38 105 ASP A C 1
ATOM 836 O O . ASP A 1 105 ? 13.812 1.649 -30.784 1.00 91.38 105 ASP A O 1
ATOM 840 N N . ILE A 1 106 ? 14.215 2.639 -28.828 1.00 89.31 106 ILE A N 1
ATOM 841 C CA . ILE A 1 106 ? 15.525 3.175 -29.233 1.00 89.31 106 ILE A CA 1
ATOM 842 C C . ILE A 1 106 ? 16.494 2.039 -29.575 1.00 89.31 106 ILE A C 1
ATOM 844 O O . ILE A 1 106 ? 17.093 2.043 -30.652 1.00 89.31 106 ILE A O 1
ATOM 848 N N . PHE A 1 107 ? 16.640 1.044 -28.696 1.00 88.06 107 PHE A N 1
ATOM 849 C CA . PHE A 1 107 ? 17.586 -0.052 -28.929 1.00 88.06 107 PHE A CA 1
ATOM 850 C C . PHE A 1 107 ? 17.190 -0.929 -30.114 1.00 88.06 107 PHE A C 1
ATOM 852 O O . PHE A 1 107 ? 18.060 -1.360 -30.869 1.00 88.06 107 PHE A O 1
ATOM 859 N N . THR A 1 108 ? 15.895 -1.155 -30.335 1.00 84.62 108 THR A N 1
ATOM 860 C CA . THR A 1 108 ? 15.432 -1.900 -31.514 1.00 84.62 108 THR A CA 1
ATOM 861 C C . THR A 1 108 ? 15.702 -1.138 -32.811 1.00 84.62 108 THR A C 1
ATOM 863 O O . THR A 1 108 ? 16.142 -1.752 -33.784 1.00 84.62 108 THR A O 1
ATOM 866 N N . ARG A 1 109 ? 15.522 0.190 -32.837 1.00 83.81 109 ARG A N 1
ATOM 867 C CA . ARG A 1 109 ? 15.885 1.031 -33.993 1.00 83.81 109 ARG A CA 1
ATOM 868 C C . ARG A 1 109 ? 17.389 1.020 -34.253 1.00 83.81 109 ARG A C 1
ATOM 870 O O . ARG A 1 109 ? 17.801 0.784 -35.386 1.00 83.81 109 ARG A O 1
ATOM 877 N N . LEU A 1 110 ? 18.206 1.201 -33.214 1.00 82.31 110 LEU A N 1
ATOM 878 C CA . LEU A 1 110 ? 19.668 1.133 -33.328 1.00 82.31 110 LEU A CA 1
ATOM 879 C C . LEU A 1 110 ? 20.134 -0.231 -33.848 1.00 82.31 110 LEU A C 1
ATOM 881 O O . LEU A 1 110 ? 21.002 -0.289 -34.713 1.00 82.31 110 LEU A O 1
ATOM 885 N N . TYR A 1 111 ? 19.532 -1.321 -33.367 1.00 81.19 111 TYR A N 1
ATOM 886 C CA . TYR A 1 111 ? 19.848 -2.671 -33.829 1.00 81.19 111 TYR A CA 1
ATOM 887 C C . TYR A 1 111 ? 19.466 -2.902 -35.299 1.00 81.19 111 TYR A C 1
ATOM 889 O O . TYR A 1 111 ? 20.225 -3.507 -36.054 1.00 81.19 111 TYR A O 1
ATOM 897 N N . ARG A 1 112 ? 18.305 -2.399 -35.740 1.00 77.25 112 ARG A N 1
ATOM 898 C CA . ARG A 1 112 ? 17.904 -2.489 -37.154 1.00 77.25 112 ARG A CA 1
ATOM 899 C C . ARG A 1 112 ? 18.911 -1.777 -38.052 1.00 77.25 112 ARG A C 1
ATOM 901 O O . ARG A 1 112 ? 19.429 -2.391 -38.981 1.00 77.25 112 ARG A O 1
ATOM 908 N N . HIS A 1 113 ? 19.271 -0.542 -37.717 1.00 77.00 113 HIS A N 1
ATOM 909 C CA . HIS A 1 113 ? 20.231 0.224 -38.511 1.00 77.00 113 HIS A CA 1
ATOM 910 C C . HIS A 1 113 ? 21.666 -0.316 -38.426 1.00 77.00 113 HIS A C 1
ATOM 912 O O . HIS A 1 113 ? 22.413 -0.226 -39.399 1.00 77.00 113 HIS A O 1
ATOM 918 N N . SER A 1 114 ? 22.073 -0.936 -37.312 1.00 72.81 114 SER A N 1
ATOM 919 C CA . SER A 1 114 ? 23.398 -1.561 -37.221 1.00 72.81 114 SER A CA 1
ATOM 920 C C . SER A 1 114 ? 23.518 -2.811 -38.098 1.00 72.81 114 SER A C 1
ATOM 922 O O . SER A 1 114 ? 24.582 -3.047 -38.673 1.00 72.81 114 SER A O 1
ATOM 924 N N . SER A 1 115 ? 22.431 -3.573 -38.274 1.00 65.56 115 SER A N 1
ATOM 925 C CA . SER A 1 115 ? 22.401 -4.705 -39.209 1.00 65.56 115 SER A CA 1
ATOM 926 C C . SER A 1 115 ? 22.556 -4.260 -40.672 1.00 65.56 115 SER A C 1
ATOM 928 O O . SER A 1 115 ? 23.300 -4.883 -41.430 1.00 65.56 115 SER A O 1
ATOM 930 N N . GLU A 1 116 ? 21.951 -3.126 -41.041 1.00 66.81 116 GLU A N 1
ATOM 931 C CA . GLU A 1 116 ? 22.094 -2.507 -42.367 1.00 66.81 116 GLU A CA 1
ATOM 932 C C . GLU A 1 116 ? 23.527 -2.004 -42.593 1.00 66.81 116 GLU A C 1
ATOM 934 O O . GLU A 1 116 ? 24.127 -2.238 -43.642 1.00 66.81 116 GLU A O 1
ATOM 939 N N . MET A 1 117 ? 24.121 -1.373 -41.579 1.00 66.50 117 MET A N 1
ATOM 940 C CA . MET A 1 117 ? 25.480 -0.839 -41.661 1.00 66.50 117 MET A CA 1
ATOM 941 C C . MET A 1 117 ? 26.546 -1.943 -41.702 1.00 66.50 117 MET A C 1
ATOM 943 O O . MET A 1 117 ? 27.554 -1.811 -42.397 1.00 66.50 117 MET A O 1
ATOM 947 N N . SER A 1 118 ? 26.309 -3.071 -41.028 1.00 70.44 118 SER A N 1
ATOM 948 C CA . SER A 1 118 ? 27.178 -4.248 -41.115 1.00 70.44 118 SER A CA 1
ATOM 949 C C . SER A 1 118 ? 27.247 -4.803 -42.539 1.00 70.44 118 SER A C 1
ATOM 951 O O . SER A 1 118 ? 28.338 -5.146 -42.990 1.00 70.44 118 SER A O 1
ATOM 953 N N . ALA A 1 119 ? 26.134 -4.823 -43.279 1.00 74.06 119 ALA A N 1
ATOM 954 C CA . ALA A 1 119 ? 26.121 -5.267 -44.673 1.00 74.06 119 ALA A CA 1
ATOM 955 C C . ALA A 1 119 ? 26.975 -4.376 -45.595 1.00 74.06 119 ALA A C 1
ATOM 957 O O . ALA A 1 119 ? 27.566 -4.879 -46.548 1.00 74.06 119 ALA A O 1
ATOM 958 N N . LEU A 1 120 ? 27.086 -3.077 -45.292 1.00 74.31 120 LEU A N 1
ATOM 959 C CA . LEU A 1 120 ? 27.922 -2.133 -46.042 1.00 74.31 120 LEU A CA 1
ATOM 960 C C . LEU A 1 120 ? 29.415 -2.268 -45.711 1.00 74.31 120 LEU A C 1
ATOM 962 O O . LEU A 1 120 ? 30.258 -2.155 -46.597 1.00 74.31 120 LEU A O 1
ATOM 966 N N . ILE A 1 121 ? 29.750 -2.517 -44.441 1.00 76.94 121 ILE A N 1
ATOM 967 C CA . ILE A 1 121 ? 31.143 -2.594 -43.971 1.00 76.94 121 ILE A CA 1
ATOM 968 C C . ILE A 1 121 ? 31.751 -3.975 -44.237 1.00 76.94 121 ILE A C 1
ATOM 970 O O . ILE A 1 121 ? 32.945 -4.074 -44.514 1.00 76.94 121 ILE A O 1
ATOM 974 N N . ARG A 1 122 ? 30.942 -5.040 -44.188 1.00 77.38 122 ARG A N 1
ATOM 975 C CA . ARG A 1 122 ? 31.376 -6.426 -44.399 1.00 77.38 122 ARG A CA 1
ATOM 976 C C . ARG A 1 122 ? 32.243 -6.628 -45.652 1.00 77.38 122 ARG A C 1
ATOM 978 O O . ARG A 1 122 ? 33.335 -7.157 -45.477 1.00 77.38 122 ARG A O 1
ATOM 985 N N . PRO A 1 123 ? 31.856 -6.188 -46.865 1.00 77.50 123 PRO A N 1
ATOM 986 C CA . PRO A 1 123 ? 32.693 -6.391 -48.048 1.00 77.50 123 PRO A CA 1
ATOM 987 C C . PRO A 1 123 ? 34.034 -5.647 -47.963 1.00 77.50 123 PRO A C 1
ATOM 989 O O . PRO A 1 123 ? 35.044 -6.155 -48.436 1.00 77.50 123 PRO A O 1
ATOM 992 N N . ILE A 1 124 ? 34.072 -4.468 -47.332 1.00 80.50 124 ILE A N 1
ATOM 993 C CA . ILE A 1 124 ? 35.309 -3.694 -47.146 1.00 80.50 124 ILE A CA 1
ATOM 994 C C . ILE A 1 124 ? 36.232 -4.425 -46.165 1.00 80.50 124 ILE A C 1
ATOM 996 O O . ILE A 1 124 ? 37.393 -4.678 -46.468 1.00 80.50 124 ILE A O 1
ATOM 1000 N N . ALA A 1 125 ? 35.690 -4.840 -45.019 1.00 78.69 125 ALA A N 1
ATOM 1001 C CA . ALA A 1 125 ? 36.440 -5.557 -43.997 1.00 78.69 125 ALA A CA 1
ATOM 1002 C C . ALA A 1 125 ? 36.938 -6.929 -44.482 1.00 78.69 125 ALA A C 1
ATOM 1004 O O . ALA A 1 125 ? 38.040 -7.331 -44.115 1.00 78.69 125 ALA A O 1
ATOM 1005 N N . GLU A 1 126 ? 36.158 -7.643 -45.299 1.00 78.25 126 GLU A N 1
ATOM 1006 C CA . GLU A 1 126 ? 36.565 -8.907 -45.925 1.00 78.25 126 GLU A CA 1
ATOM 1007 C C . GLU A 1 126 ? 37.718 -8.682 -46.916 1.00 78.25 126 GLU A C 1
ATOM 1009 O O . GLU A 1 126 ? 38.743 -9.356 -46.805 1.00 78.25 126 GLU A O 1
ATOM 1014 N N . ASN A 1 127 ? 37.613 -7.689 -47.807 1.00 79.56 127 ASN A N 1
ATOM 1015 C CA . ASN A 1 127 ? 38.668 -7.354 -48.770 1.00 79.56 127 ASN A CA 1
ATOM 1016 C C . ASN A 1 127 ? 39.979 -6.946 -48.087 1.00 79.56 127 ASN A C 1
ATOM 1018 O O . ASN A 1 127 ? 41.043 -7.469 -48.425 1.00 79.56 127 ASN A O 1
ATOM 1022 N N . ASP A 1 128 ? 39.905 -6.056 -47.097 1.00 79.75 128 ASP A N 1
ATOM 1023 C CA . ASP A 1 128 ? 41.088 -5.589 -46.378 1.00 79.75 128 ASP A CA 1
ATOM 1024 C C . ASP A 1 128 ? 41.714 -6.725 -45.547 1.00 79.75 128 ASP A C 1
ATOM 1026 O O . ASP A 1 128 ? 42.937 -6.818 -45.423 1.00 79.75 128 ASP A O 1
ATOM 1030 N N . SER A 1 129 ? 40.894 -7.635 -45.007 1.00 79.31 129 SER A N 1
ATOM 1031 C CA . SER A 1 129 ? 41.386 -8.787 -44.243 1.00 79.31 129 SER A CA 1
ATOM 1032 C C . SER A 1 129 ? 42.080 -9.819 -45.137 1.00 79.31 129 SER A C 1
ATOM 1034 O O . SER A 1 129 ? 43.124 -10.347 -44.754 1.00 79.31 129 SER A O 1
ATOM 1036 N N . ILE A 1 130 ? 41.549 -10.074 -46.340 1.00 78.69 130 ILE A N 1
ATOM 1037 C CA . ILE A 1 130 ? 42.200 -10.925 -47.350 1.00 78.69 130 ILE A CA 1
ATOM 1038 C C . ILE A 1 130 ? 43.543 -10.310 -47.764 1.00 78.69 130 ILE A C 1
ATOM 1040 O O . ILE A 1 130 ? 44.553 -11.011 -47.779 1.00 78.69 130 ILE A O 1
ATOM 1044 N N . ALA A 1 131 ? 43.587 -8.998 -48.024 1.00 78.31 131 ALA A N 1
ATOM 1045 C CA . ALA A 1 131 ? 44.821 -8.295 -48.378 1.00 78.31 131 ALA A CA 1
ATOM 1046 C C . ALA A 1 131 ? 45.881 -8.345 -47.261 1.00 78.31 131 ALA A C 1
ATOM 1048 O O . ALA A 1 131 ? 47.077 -8.424 -47.539 1.00 78.31 131 ALA A O 1
ATOM 1049 N N . ALA A 1 132 ? 45.455 -8.325 -45.995 1.00 76.44 132 ALA A N 1
ATOM 1050 C CA . ALA A 1 132 ? 46.339 -8.397 -44.835 1.00 76.44 132 ALA A CA 1
ATOM 1051 C C . ALA A 1 132 ? 46.725 -9.834 -44.421 1.00 76.44 132 ALA A C 1
ATOM 1053 O O . ALA A 1 132 ? 47.561 -9.993 -43.527 1.00 76.44 132 ALA A O 1
ATOM 1054 N N . GLY A 1 133 ? 46.103 -10.869 -45.004 1.00 74.88 133 GLY A N 1
ATOM 1055 C CA . GLY A 1 133 ? 46.281 -12.278 -44.614 1.00 74.88 133 GLY A CA 1
ATOM 1056 C C . GLY A 1 133 ? 45.784 -12.614 -43.197 1.00 74.88 133 GLY A C 1
ATOM 1057 O O . GLY A 1 133 ? 46.086 -13.679 -42.656 1.00 74.88 133 GLY A O 1
ATOM 1058 N N . LYS A 1 134 ? 45.043 -11.699 -42.562 1.00 79.19 134 LYS A N 1
ATOM 1059 C CA . LYS A 1 134 ? 44.527 -11.819 -41.191 1.00 79.19 134 LYS A CA 1
ATOM 1060 C C . LYS A 1 134 ? 43.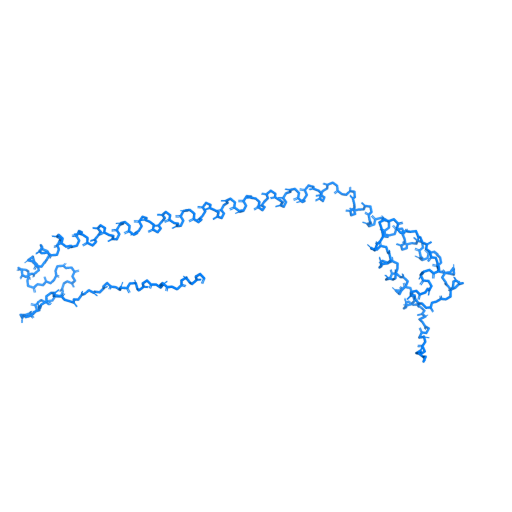243 -11.013 -41.027 1.00 79.19 134 LYS A C 1
ATOM 1062 O O . LYS A 1 134 ? 43.079 -9.959 -41.634 1.00 79.19 134 LYS A O 1
ATOM 1067 N N . CYS A 1 135 ? 42.350 -11.470 -40.157 1.00 77.19 135 CYS A N 1
ATOM 1068 C CA . CYS A 1 135 ? 41.118 -10.758 -39.837 1.00 77.19 135 CYS A CA 1
ATOM 1069 C C . CYS A 1 135 ? 41.425 -9.436 -39.124 1.00 77.19 135 CYS A C 1
ATOM 1071 O O . CYS A 1 135 ? 42.027 -9.428 -38.052 1.00 77.19 135 CYS A O 1
ATOM 1073 N N . ILE A 1 136 ? 40.954 -8.317 -39.670 1.00 76.12 136 ILE A N 1
ATOM 1074 C CA . ILE A 1 136 ? 41.202 -6.979 -39.104 1.00 76.12 136 ILE A CA 1
ATOM 1075 C C . ILE A 1 136 ? 40.483 -6.763 -37.766 1.00 76.12 136 ILE A C 1
ATOM 1077 O O . ILE A 1 136 ? 40.933 -5.974 -36.940 1.00 76.12 136 ILE A O 1
ATOM 1081 N N . LEU A 1 137 ? 39.395 -7.494 -37.516 1.00 75.94 137 LEU A N 1
ATOM 1082 C CA . LEU A 1 137 ? 38.577 -7.327 -36.312 1.00 75.94 137 LEU A CA 1
ATOM 1083 C C . LEU A 1 137 ? 39.052 -8.181 -35.128 1.00 75.94 137 LEU A C 1
ATOM 1085 O O . LEU A 1 137 ? 38.926 -7.755 -33.984 1.00 75.94 137 LEU A O 1
ATOM 1089 N N . CYS A 1 138 ? 39.589 -9.380 -35.378 1.00 79.12 138 CYS A N 1
ATOM 1090 C CA . CYS A 1 138 ? 40.002 -10.310 -34.316 1.00 79.12 138 CYS A CA 1
ATOM 1091 C C . CYS A 1 138 ? 41.458 -10.790 -34.417 1.00 79.12 138 CYS A C 1
ATOM 1093 O O . CYS A 1 138 ? 41.890 -11.592 -33.595 1.00 79.12 138 CYS A O 1
ATOM 1095 N N . SER A 1 139 ? 42.222 -10.301 -35.399 1.00 73.69 139 SER A N 1
ATOM 1096 C CA . SER A 1 139 ? 43.637 -10.633 -35.641 1.00 73.69 139 SER A CA 1
ATOM 1097 C C . SER A 1 139 ? 43.950 -12.116 -35.895 1.00 73.69 139 SER A C 1
ATOM 1099 O O . SER A 1 139 ? 45.117 -12.500 -35.865 1.00 73.69 139 SER A O 1
ATOM 1101 N N . GLN A 1 140 ? 42.947 -12.959 -36.161 1.00 75.62 140 GLN A N 1
ATOM 1102 C CA . GLN A 1 140 ? 43.153 -14.371 -36.511 1.00 75.62 140 GLN A CA 1
ATOM 1103 C C . GLN A 1 140 ? 43.684 -14.516 -37.945 1.00 75.62 140 GLN A C 1
ATOM 1105 O O . GLN A 1 140 ? 43.269 -13.765 -38.829 1.00 75.62 140 GLN A O 1
ATOM 1110 N N . SER A 1 141 ? 44.586 -15.474 -38.178 1.00 73.62 141 SER A N 1
ATOM 1111 C CA . SER A 1 141 ? 45.079 -15.814 -39.519 1.00 73.62 141 SER A CA 1
ATOM 1112 C C . SER A 1 141 ? 43.950 -16.362 -40.389 1.00 73.62 141 SER A C 1
ATOM 1114 O O . SER A 1 141 ? 43.080 -17.089 -39.904 1.00 73.62 141 SER A O 1
ATOM 1116 N N . ILE A 1 142 ? 43.942 -15.980 -41.666 1.00 67.25 142 ILE A N 1
ATOM 1117 C CA . ILE A 1 142 ? 42.961 -16.474 -42.633 1.00 67.25 142 ILE A CA 1
ATOM 1118 C C . ILE A 1 142 ? 43.628 -17.601 -43.416 1.00 67.25 142 ILE A C 1
ATOM 1120 O O . ILE A 1 142 ? 44.488 -17.341 -44.252 1.00 67.25 142 ILE A O 1
ATOM 1124 N N . ASP A 1 143 ? 43.247 -18.842 -43.121 1.00 64.31 143 ASP A N 1
ATOM 1125 C CA . ASP A 1 143 ? 43.721 -20.012 -43.861 1.00 64.31 143 ASP A CA 1
ATOM 1126 C C . ASP A 1 143 ? 43.015 -20.105 -45.230 1.00 64.31 143 ASP A C 1
ATOM 1128 O O . ASP A 1 143 ? 41.844 -19.731 -45.378 1.00 64.31 143 ASP A O 1
ATOM 1132 N N . GLU A 1 144 ? 43.727 -20.598 -46.248 1.00 54.66 144 GLU A N 1
ATOM 1133 C CA . GLU A 1 144 ? 43.229 -20.740 -47.622 1.00 54.66 144 GLU A CA 1
ATOM 1134 C C . GLU A 1 144 ? 42.018 -21.692 -47.667 1.00 54.66 144 GLU A C 1
ATOM 1136 O O . GLU A 1 144 ? 42.154 -22.910 -47.574 1.00 54.66 144 GLU A O 1
ATOM 1141 N N . GLY A 1 145 ? 40.811 -21.129 -47.787 1.00 57.25 145 GLY A N 1
ATOM 1142 C CA . GLY A 1 145 ? 39.556 -21.888 -47.886 1.00 57.25 145 GLY A CA 1
ATOM 1143 C C . GLY A 1 145 ? 38.452 -21.489 -46.904 1.00 57.25 145 GLY A C 1
ATOM 1144 O O . GLY A 1 145 ? 37.415 -22.153 -46.861 1.00 57.25 145 GLY A O 1
ATOM 1145 N N . ILE A 1 146 ? 38.627 -20.426 -46.111 1.00 57.00 146 ILE A N 1
ATOM 1146 C CA . ILE A 1 146 ? 37.579 -19.969 -45.189 1.00 57.00 146 ILE A CA 1
ATOM 1147 C C . ILE A 1 146 ? 36.490 -19.207 -45.955 1.00 57.00 146 ILE A C 1
ATOM 1149 O O . ILE A 1 146 ? 36.639 -18.041 -46.314 1.00 57.00 146 ILE A O 1
ATOM 1153 N N . ASP A 1 147 ? 35.345 -19.861 -46.134 1.00 56.56 147 ASP A N 1
ATOM 1154 C CA . ASP A 1 147 ? 34.093 -19.200 -46.487 1.00 56.56 147 ASP A CA 1
ATOM 1155 C C . ASP A 1 147 ? 33.665 -18.321 -45.294 1.00 56.56 147 ASP A C 1
ATOM 1157 O O . ASP A 1 147 ? 33.257 -18.828 -44.243 1.00 56.56 147 ASP A O 1
ATOM 1161 N N . PHE A 1 148 ? 33.692 -16.989 -45.439 1.00 60.28 148 PHE A N 1
ATOM 1162 C CA . PHE A 1 148 ? 33.182 -16.032 -44.434 1.00 60.28 148 PHE A CA 1
ATOM 1163 C C . PHE A 1 148 ? 31.675 -16.202 -44.139 1.00 60.28 148 PHE A C 1
ATOM 1165 O O . PHE A 1 148 ? 31.078 -15.422 -43.394 1.00 60.28 148 PHE A O 1
ATOM 1172 N N . LYS A 1 149 ? 31.017 -17.200 -44.739 1.00 54.91 149 LYS A N 1
ATOM 1173 C CA . LYS A 1 149 ? 29.570 -17.256 -44.903 1.00 54.91 149 LYS A CA 1
ATOM 1174 C C . LYS A 1 149 ? 28.760 -17.446 -43.628 1.00 54.91 149 LYS A C 1
ATOM 1176 O O . LYS A 1 149 ? 27.656 -16.932 -43.620 1.00 54.91 149 LYS A O 1
ATOM 1181 N N . ASN A 1 150 ? 29.234 -18.082 -42.554 1.00 51.69 150 ASN A N 1
ATOM 1182 C CA . ASN A 1 150 ? 28.317 -18.475 -41.463 1.00 51.69 150 ASN A CA 1
ATOM 1183 C C . ASN A 1 150 ? 28.930 -18.510 -40.050 1.00 51.69 150 ASN A C 1
ATOM 1185 O O . ASN A 1 150 ? 28.665 -19.426 -39.277 1.00 51.69 150 ASN A O 1
ATOM 1189 N N . ARG A 1 151 ? 29.731 -17.515 -39.658 1.00 49.91 151 ARG A N 1
ATOM 1190 C CA . ARG A 1 151 ? 30.081 -17.327 -38.235 1.00 49.91 151 ARG A CA 1
ATOM 1191 C C . ARG A 1 151 ? 29.422 -16.072 -37.681 1.00 49.91 151 ARG A C 1
ATOM 1193 O O . ARG A 1 151 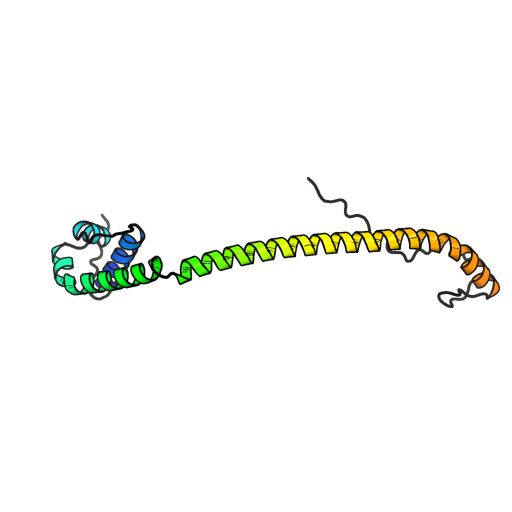? 30.095 -15.120 -37.307 1.00 49.91 151 ARG A O 1
ATOM 1200 N N . SER A 1 152 ? 28.090 -16.058 -37.626 1.00 47.03 152 SER A N 1
ATOM 1201 C CA . SER A 1 152 ? 27.388 -15.080 -36.798 1.00 47.03 152 SER A CA 1
ATOM 1202 C C . SER A 1 152 ? 27.507 -15.513 -35.336 1.00 47.03 152 SER A C 1
ATOM 1204 O O . SER A 1 152 ? 26.703 -16.298 -34.843 1.00 47.03 152 SER A O 1
ATOM 1206 N N . THR A 1 153 ? 28.470 -14.965 -34.600 1.00 50.22 153 THR A N 1
ATOM 1207 C CA . THR A 1 153 ? 28.455 -14.929 -33.122 1.00 50.22 153 THR A CA 1
ATOM 1208 C C . THR A 1 153 ? 27.397 -13.948 -32.592 1.00 50.22 153 THR A C 1
ATOM 1210 O O . THR A 1 153 ? 27.547 -13.348 -31.533 1.00 50.22 153 THR A O 1
ATOM 1213 N N . VAL A 1 154 ? 26.308 -13.756 -33.339 1.00 44.81 154 VAL A N 1
ATOM 1214 C CA . VAL A 1 154 ? 25.152 -12.972 -32.922 1.00 44.81 154 VAL A CA 1
ATOM 1215 C C . VAL A 1 154 ? 24.170 -13.968 -32.328 1.00 44.81 154 VAL A C 1
ATOM 1217 O O . VAL A 1 154 ? 23.582 -14.771 -33.049 1.00 44.81 154 VAL A O 1
ATOM 1220 N N . PHE A 1 155 ? 24.023 -13.944 -31.004 1.00 39.53 155 PHE A N 1
ATOM 1221 C CA . PHE A 1 155 ? 22.967 -14.684 -30.325 1.00 39.53 155 PHE A CA 1
ATOM 1222 C C . PHE A 1 155 ? 21.617 -14.231 -30.890 1.00 39.53 155 PHE A C 1
ATOM 1224 O O . PHE A 1 155 ? 21.203 -13.088 -30.697 1.00 39.53 155 PHE A O 1
ATOM 1231 N N . SER A 1 156 ? 20.931 -15.118 -31.607 1.00 39.59 156 SER A N 1
ATOM 1232 C CA . SER A 1 156 ? 19.544 -14.904 -31.998 1.00 39.59 156 SER A CA 1
ATOM 1233 C C . SER A 1 156 ? 18.692 -14.926 -30.732 1.00 39.59 156 SER A C 1
ATOM 1235 O O . SER A 1 156 ? 18.460 -15.988 -30.156 1.00 39.59 156 SER A O 1
ATOM 1237 N N . ILE A 1 157 ? 18.248 -13.755 -30.280 1.00 42.19 157 ILE A N 1
ATOM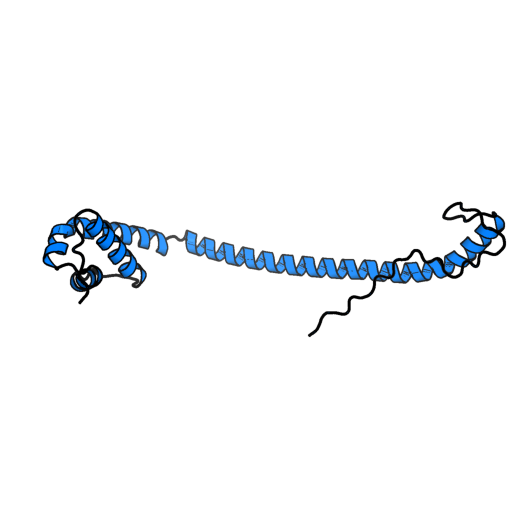 1238 C CA . ILE A 1 157 ? 17.242 -13.651 -29.224 1.00 42.19 157 ILE A CA 1
ATOM 1239 C C . ILE A 1 157 ? 15.942 -14.186 -29.827 1.00 42.19 157 ILE A C 1
ATOM 1241 O O . ILE A 1 157 ? 15.266 -13.499 -30.592 1.00 42.19 157 ILE A O 1
ATOM 1245 N N . SER A 1 158 ? 15.620 -15.444 -29.541 1.00 41.81 158 SER A N 1
ATOM 1246 C CA . SER A 1 158 ? 14.326 -16.034 -29.868 1.00 41.81 158 SER A CA 1
ATOM 1247 C C . SER A 1 158 ? 13.231 -15.204 -29.197 1.00 41.81 158 SER A C 1
ATOM 1249 O O . SER A 1 158 ? 13.200 -15.098 -27.969 1.00 41.81 158 SER A O 1
ATOM 1251 N N . ARG A 1 159 ? 12.353 -14.594 -30.006 1.00 41.22 159 ARG A N 1
ATOM 1252 C CA . ARG A 1 159 ? 11.104 -13.981 -29.539 1.00 41.22 159 ARG A CA 1
ATOM 1253 C C . ARG A 1 159 ? 10.332 -15.035 -28.757 1.00 41.22 159 ARG A C 1
ATOM 1255 O O . ARG A 1 159 ? 9.899 -16.036 -29.320 1.00 41.22 159 ARG A O 1
ATOM 1262 N N . ASN A 1 160 ? 10.201 -14.822 -27.455 1.00 39.72 160 ASN A N 1
ATOM 1263 C CA . ASN A 1 160 ? 9.312 -15.610 -26.622 1.00 39.72 160 ASN A CA 1
ATOM 1264 C C . ASN A 1 160 ? 7.894 -15.067 -26.848 1.00 39.72 160 ASN A C 1
ATOM 1266 O O . ASN A 1 160 ? 7.390 -14.266 -26.064 1.00 39.72 160 ASN A O 1
ATOM 1270 N N . ASP A 1 161 ? 7.277 -15.468 -27.960 1.00 45.94 161 ASP A N 1
ATOM 1271 C CA . ASP A 1 161 ? 5.854 -15.255 -28.222 1.00 45.94 161 ASP A CA 1
ATOM 1272 C C . ASP A 1 161 ? 5.063 -16.238 -27.342 1.00 45.94 161 ASP A C 1
ATOM 1274 O O . ASP A 1 161 ? 4.588 -17.278 -27.783 1.00 45.94 161 ASP A O 1
ATOM 1278 N N . ASN A 1 162 ? 4.998 -15.943 -26.045 1.00 42.69 162 ASN A N 1
ATOM 1279 C CA . ASN A 1 162 ? 4.075 -16.568 -25.102 1.00 42.69 162 ASN A CA 1
ATOM 1280 C C . ASN A 1 162 ? 3.532 -15.488 -24.162 1.00 42.69 162 ASN A C 1
ATOM 1282 O O . ASN A 1 162 ? 3.752 -15.507 -22.953 1.00 42.69 162 ASN A O 1
ATOM 1286 N N . VAL A 1 163 ? 2.807 -14.536 -24.744 1.00 41.12 163 VAL A N 1
ATOM 1287 C CA . VAL A 1 163 ? 1.702 -13.870 -24.055 1.00 41.12 163 VAL A CA 1
ATOM 1288 C C . VAL A 1 163 ? 0.450 -14.476 -24.677 1.00 41.12 163 VAL A C 1
ATOM 1290 O O . VAL A 1 163 ? 0.092 -14.146 -25.803 1.00 41.12 163 VAL A O 1
ATOM 1293 N N . LYS A 1 164 ? -0.116 -15.482 -24.002 1.00 39.41 164 LYS A N 1
ATOM 1294 C CA . LYS A 1 164 ? -1.455 -15.984 -24.309 1.00 39.41 164 LYS A CA 1
ATOM 1295 C C . LYS A 1 164 ? -2.456 -15.015 -23.691 1.00 39.41 164 LYS A C 1
ATOM 1297 O O . LYS A 1 164 ? -2.382 -14.783 -22.484 1.00 39.41 164 LYS A O 1
ATOM 1302 N N . ASP A 1 165 ? -3.329 -14.488 -24.541 1.00 37.66 165 ASP A N 1
ATOM 1303 C CA . ASP A 1 165 ? -4.662 -14.010 -24.170 1.00 37.66 165 ASP A CA 1
ATOM 1304 C C . ASP A 1 165 ? -5.497 -15.135 -23.527 1.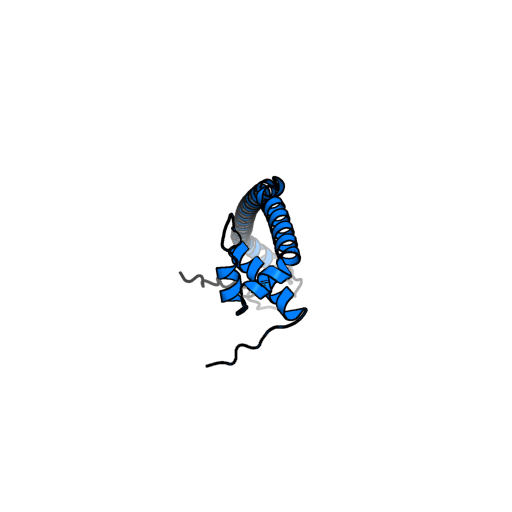00 37.66 165 ASP A C 1
ATOM 1306 O O . ASP A 1 165 ? -5.281 -16.323 -23.886 1.00 37.66 165 ASP A O 1
#

Radius of gyration: 40.15 Å; chains: 1; bounding box: 75×45×92 Å

Secondary structure (DSSP, 8-state):
--------THHHHHHHHHHHHHHHHH-TTPPP-HHHHHHHHT--HHHHHTTHHHHHHHHHHHHHHHHHHHS-HHHHHHHHHHHHHHHHHHHHHHHHHHHHHHHHHHHHHHHHHHHHHHHHHHHHHHHHHHHHTB-TTT--B--TT--GGG---------------

Sequence (165 aa):
MSKVVQLRGQNLLDAIEKALIDLSDSDQKYVYNASELARKIGCSRPTLNSKKEFIDSVLEKIGAAKRLKREHPLLEQLHMKIEKLEAEKKALEEDLNALRQNHADIFTRLYRHSSEMSALIRPIAENDSIAAGKCILCSQSIDEGIDFKNRSTVFSISRNDNVKD

Organism: NCBI:txid230495

Foldseek 3Di:
DPPLPPDDDVRLLVLLLVLVVVQPVVDLDDDDDLVSSCVSNVHDSVVVVVCVVSNVVSVVVSVVVSCVVPVDPVVVVVVVVVVVVVVVVVVVVVVVVVVVVVVVVVVVVVVVVVVVVCVVCVVVQVVVCVVVQARPVPRHGDDPPDDPPDPPPPPDPPPPPPPDD